Protein AF-A0A6A4BUF7-F1 (afdb_monomer_lite)

Radius of gyration: 25.03 Å; chains: 1; bounding box: 46×64×62 Å

pLDDT: mean 76.72, std 18.15, range [31.75, 95.38]

Secondary structure (DSSP, 8-state):
------HHHHHHHHHHHHHHHHH-GGG---HHHHHHHHHHH-TT-S-PPPHHHHHHHHHHHHHHHHHS----------------S--------PPPPPHHHHHHHHHHHHH-TT--HHHHHHHHHHH-GGGTTT--HHHHHHHHHHHHHHHHHHHHTS---------

Structure (mmCIF, N/CA/C/O backbone):
data_AF-A0A6A4BUF7-F1
#
_entry.id   AF-A0A6A4BUF7-F1
#
loop_
_atom_site.group_PDB
_atom_site.id
_atom_site.type_symbol
_atom_site.label_atom_id
_atom_site.label_alt_id
_atom_site.label_comp_id
_atom_site.label_asym_id
_atom_site.label_entity_id
_atom_site.label_seq_id
_atom_site.pdbx_PDB_ins_code
_atom_site.Cartn_x
_atom_site.Cartn_y
_atom_site.Cartn_z
_atom_site.occupancy
_atom_site.B_iso_or_equiv
_atom_site.auth_seq_id
_atom_site.auth_comp_id
_atom_site.auth_asym_id
_atom_site.auth_atom_id
_atom_site.pdbx_PDB_model_num
ATOM 1 N N . MET A 1 1 ? -18.518 -14.089 5.988 1.00 47.31 1 MET A N 1
ATOM 2 C CA . MET A 1 1 ? -19.356 -13.664 7.127 1.00 47.31 1 MET A CA 1
ATOM 3 C C . MET A 1 1 ? -19.198 -12.168 7.323 1.00 47.31 1 MET A C 1
ATOM 5 O O . MET A 1 1 ? -18.070 -11.713 7.461 1.00 47.31 1 MET A O 1
ATOM 9 N N . TYR A 1 2 ? -20.290 -11.405 7.276 1.00 53.50 2 TYR A N 1
ATOM 10 C CA . TYR A 1 2 ? -20.275 -9.966 7.546 1.00 53.50 2 TYR A CA 1
ATOM 11 C C . TYR A 1 2 ? -20.774 -9.748 8.975 1.00 53.50 2 TYR A C 1
ATOM 13 O O . TYR A 1 2 ? -21.975 -9.655 9.200 1.00 53.50 2 TYR A O 1
ATOM 21 N N . GLY A 1 3 ? -19.852 -9.744 9.939 1.00 60.88 3 GLY A N 1
ATOM 22 C CA . GLY A 1 3 ? -20.158 -9.293 11.295 1.00 60.88 3 GLY A CA 1
ATOM 23 C C . GLY A 1 3 ? -20.551 -7.813 11.302 1.00 60.88 3 GLY A C 1
ATOM 24 O O . GLY A 1 3 ? -20.221 -7.069 10.369 1.00 60.88 3 GLY A O 1
ATOM 25 N N . ALA A 1 4 ? -21.272 -7.397 12.343 1.00 67.31 4 ALA A N 1
ATOM 26 C CA . ALA A 1 4 ? -21.597 -5.994 12.567 1.00 67.31 4 ALA A CA 1
ATOM 27 C C . ALA A 1 4 ? -20.306 -5.162 12.591 1.00 67.31 4 ALA A C 1
ATOM 29 O O . ALA A 1 4 ? -19.359 -5.497 13.297 1.00 67.31 4 ALA A O 1
ATOM 30 N N . ARG A 1 5 ? -20.258 -4.102 11.775 1.00 80.81 5 ARG A N 1
ATOM 31 C CA . ARG A 1 5 ? -19.100 -3.206 11.699 1.00 80.81 5 ARG A CA 1
ATOM 32 C C . ARG A 1 5 ? -19.274 -2.063 12.677 1.00 80.81 5 ARG A C 1
ATOM 34 O O . ARG A 1 5 ? -20.064 -1.153 12.417 1.00 80.81 5 ARG A O 1
ATOM 41 N N . TYR A 1 6 ? -18.505 -2.082 13.753 1.00 86.38 6 TYR A N 1
ATOM 42 C CA . TYR A 1 6 ? -18.579 -1.050 14.786 1.00 86.38 6 TYR A CA 1
ATOM 43 C C . TYR A 1 6 ? -17.718 0.174 14.472 1.00 86.38 6 TYR A C 1
ATOM 45 O O . TYR A 1 6 ? -17.931 1.249 15.031 1.00 86.38 6 TYR A O 1
ATOM 53 N N . ILE A 1 7 ? -16.823 0.053 13.485 1.00 90.06 7 ILE A N 1
ATOM 54 C CA . ILE A 1 7 ? -15.888 1.111 13.090 1.00 90.06 7 ILE A CA 1
ATOM 55 C C . ILE A 1 7 ? -16.568 2.453 12.806 1.00 90.06 7 ILE A C 1
ATOM 57 O O . ILE A 1 7 ? -16.028 3.480 13.190 1.00 90.06 7 ILE A O 1
ATOM 61 N N . LYS A 1 8 ? -17.783 2.460 12.236 1.00 90.50 8 LYS A N 1
ATOM 62 C CA . LYS A 1 8 ? -18.510 3.686 11.858 1.00 90.50 8 LYS A CA 1
ATOM 63 C C . LYS A 1 8 ? -18.688 4.677 13.011 1.00 90.50 8 LYS A C 1
ATOM 65 O O . LYS A 1 8 ? -18.689 5.880 12.778 1.00 90.50 8 LYS A O 1
ATOM 70 N N . ARG A 1 9 ? -18.852 4.186 14.244 1.00 91.31 9 ARG A N 1
ATOM 71 C CA . ARG A 1 9 ? -19.017 5.035 15.437 1.00 91.31 9 ARG A CA 1
ATOM 72 C C . ARG A 1 9 ? -17.700 5.683 15.869 1.00 91.31 9 ARG A C 1
ATOM 74 O O . ARG A 1 9 ? -17.717 6.786 16.398 1.00 91.31 9 ARG A O 1
ATOM 81 N N . TYR A 1 10 ? -16.584 5.020 15.579 1.00 93.06 10 TYR A N 1
ATOM 82 C CA . TYR A 1 10 ? -15.236 5.395 16.005 1.00 93.06 10 TYR A CA 1
ATOM 83 C C . TYR A 1 10 ? -14.374 5.964 14.869 1.00 93.06 10 TYR A C 1
ATOM 85 O O . TYR A 1 10 ? -13.214 6.293 15.091 1.00 93.06 10 TYR A O 1
ATOM 93 N N . GLU A 1 11 ? -14.918 6.114 13.654 1.00 92.38 11 GLU A N 1
ATOM 94 C CA . GLU A 1 11 ? -14.187 6.639 12.490 1.00 92.38 11 GLU A CA 1
ATOM 95 C C . GLU A 1 11 ? -13.517 7.987 12.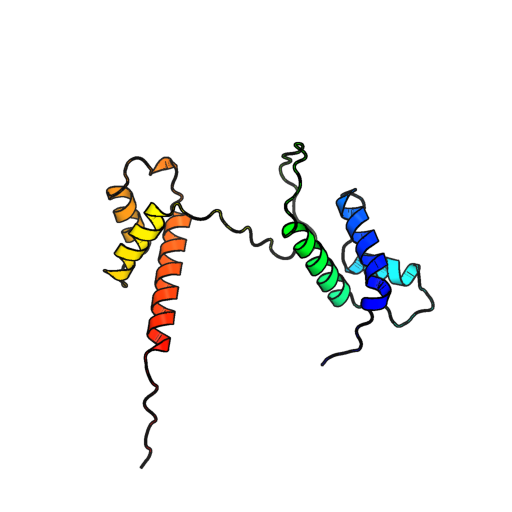792 1.00 92.38 11 GLU A C 1
ATOM 97 O O . GLU A 1 11 ? -12.382 8.213 12.376 1.00 92.38 11 GLU A O 1
ATOM 102 N N . LYS A 1 12 ? -14.193 8.860 13.551 1.00 93.88 12 LYS A N 1
ATOM 103 C CA . LYS A 1 12 ? -13.663 10.174 13.940 1.00 93.88 12 LYS A CA 1
ATOM 104 C C . LYS A 1 12 ? -12.470 10.055 14.891 1.00 93.88 12 LYS A C 1
ATOM 106 O O . LYS A 1 12 ? -11.417 10.605 14.594 1.00 93.88 12 LYS A O 1
ATOM 111 N N . GLU A 1 13 ? -12.603 9.281 15.966 1.00 94.31 13 GLU A N 1
ATOM 112 C CA . GLU A 1 13 ? -11.533 9.074 16.957 1.00 94.31 13 GLU A CA 1
ATOM 113 C C . GLU A 1 13 ? -10.306 8.392 16.329 1.00 94.31 13 GLU A C 1
ATOM 115 O O . GLU A 1 13 ? -9.164 8.795 16.552 1.00 94.31 13 GLU A O 1
ATOM 120 N N . VAL A 1 14 ? -10.527 7.391 15.468 1.00 94.19 14 VAL A N 1
ATOM 121 C CA . VAL A 1 14 ? -9.450 6.727 14.719 1.00 94.19 14 VAL A CA 1
ATOM 122 C C . VAL A 1 14 ? -8.763 7.703 13.762 1.00 94.19 14 VAL A C 1
ATOM 124 O O . VAL A 1 14 ? -7.535 7.677 13.641 1.00 94.19 14 VAL A O 1
ATOM 127 N N . ALA A 1 15 ? -9.520 8.577 13.095 1.00 93.88 15 ALA A N 1
ATOM 128 C CA . ALA A 1 15 ? -8.955 9.600 12.222 1.00 93.88 15 ALA A CA 1
ATOM 129 C C . ALA A 1 15 ? -8.129 10.637 12.995 1.00 93.88 15 ALA A C 1
ATOM 131 O O . ALA A 1 15 ? -7.055 11.008 12.525 1.00 93.88 15 ALA A O 1
ATOM 132 N N . GLU A 1 16 ? -8.577 11.059 14.178 1.00 95.38 16 GLU A N 1
ATOM 133 C CA . GLU A 1 16 ? -7.836 11.975 15.052 1.00 95.38 16 GLU A CA 1
ATOM 134 C C . GLU A 1 16 ? -6.520 11.361 15.527 1.00 95.38 16 GLU A C 1
ATOM 136 O O . GLU A 1 16 ? -5.462 11.952 15.320 1.00 95.38 16 GLU A O 1
ATOM 141 N N . MET A 1 17 ? -6.550 10.143 16.074 1.00 94.00 17 MET A N 1
ATOM 142 C CA . MET A 1 17 ? -5.335 9.428 16.487 1.00 94.00 17 MET A CA 1
ATOM 143 C C . MET A 1 17 ? -4.361 9.230 15.312 1.00 94.00 17 MET A C 1
ATOM 145 O O . MET A 1 17 ? -3.145 9.367 15.460 1.00 94.00 17 MET A O 1
ATOM 149 N N . PHE A 1 18 ? -4.883 8.939 14.116 1.00 93.69 18 PHE A N 1
ATOM 150 C CA . PHE A 1 18 ? -4.064 8.834 12.911 1.00 93.69 18 PHE A CA 1
ATOM 151 C C . PHE A 1 18 ? -3.435 10.180 12.525 1.00 93.69 18 PHE A C 1
ATOM 153 O O . PHE A 1 18 ? -2.248 10.230 12.200 1.00 93.69 18 PHE A O 1
ATOM 160 N N . GLN A 1 19 ? -4.207 11.266 12.569 1.00 92.69 19 GLN A N 1
ATOM 161 C CA . GLN A 1 19 ? -3.750 12.611 12.227 1.00 92.69 19 GLN A CA 1
ATOM 162 C C . GLN A 1 19 ? -2.697 13.125 13.220 1.00 92.69 19 GLN A C 1
ATOM 164 O O . GLN A 1 19 ? -1.674 13.658 12.795 1.00 92.69 19 GLN A O 1
ATOM 169 N N . GLN A 1 20 ? -2.863 12.855 14.516 1.00 92.69 20 GLN A N 1
ATOM 170 C CA . GLN A 1 20 ? -1.852 13.151 15.535 1.00 92.69 20 GLN A CA 1
ATOM 171 C C . GLN A 1 20 ? -0.519 12.452 15.241 1.00 92.69 20 GLN A C 1
ATOM 173 O O . GLN A 1 20 ? 0.539 13.063 15.368 1.00 92.69 20 GLN A O 1
ATOM 178 N N . GLY A 1 21 ? -0.561 11.192 14.793 1.00 91.19 21 GLY A N 1
ATOM 179 C CA . GLY A 1 21 ? 0.628 10.444 14.376 1.00 91.19 21 GLY A CA 1
ATOM 180 C C . GLY A 1 21 ? 1.261 10.928 13.066 1.00 91.19 21 GLY A C 1
ATOM 181 O O . GLY A 1 21 ? 2.428 10.648 12.791 1.00 91.19 21 GLY A O 1
ATOM 182 N N . VAL A 1 22 ? 0.488 11.626 12.232 1.00 88.06 22 VAL A N 1
ATOM 183 C CA . VAL A 1 22 ? 0.972 12.269 11.005 1.00 88.06 22 VAL A CA 1
ATOM 184 C C . VAL A 1 22 ? 1.677 13.584 11.319 1.00 88.06 22 VAL A C 1
ATOM 186 O O . VAL A 1 22 ? 2.691 13.877 10.691 1.00 88.06 22 VAL A O 1
ATOM 189 N N . GLU A 1 23 ? 1.130 14.370 12.244 1.00 90.00 23 GLU A N 1
ATOM 190 C CA . GLU A 1 23 ? 1.711 15.638 12.696 1.00 90.00 23 GLU A CA 1
ATOM 191 C C . GLU A 1 23 ? 2.955 15.400 13.553 1.00 90.00 23 GLU A C 1
ATOM 193 O O . GLU A 1 23 ? 3.970 16.061 13.363 1.00 90.00 23 GLU A O 1
ATOM 198 N N . ASN A 1 24 ? 2.901 14.400 14.437 1.00 91.00 24 ASN A N 1
ATOM 199 C CA . ASN A 1 24 ? 3.988 14.020 15.327 1.00 91.00 24 ASN A CA 1
ATOM 200 C C . ASN A 1 24 ? 4.290 12.527 15.198 1.00 91.00 24 ASN A C 1
ATOM 202 O O . ASN A 1 24 ? 3.540 11.676 15.680 1.00 91.00 24 ASN A O 1
ATOM 206 N N . SER A 1 25 ? 5.440 12.198 14.609 1.00 86.69 25 SER A N 1
ATOM 207 C CA . SER A 1 25 ? 5.871 10.807 14.420 1.00 86.69 25 SER A CA 1
ATOM 208 C C . SER A 1 25 ? 5.997 10.033 15.737 1.00 86.69 25 SER A C 1
ATOM 210 O O . SER A 1 25 ? 5.698 8.841 15.771 1.00 86.69 25 SER A O 1
ATOM 212 N N . SER A 1 26 ? 6.370 10.708 16.827 1.00 88.94 26 SER A N 1
ATOM 213 C CA . SER A 1 26 ? 6.481 10.133 18.174 1.00 88.94 26 SER A CA 1
ATOM 214 C C . SER A 1 26 ? 5.139 9.708 18.777 1.00 88.94 26 SER A C 1
ATOM 216 O O . SER A 1 26 ? 5.108 8.837 19.640 1.00 88.94 26 SER A O 1
ATOM 218 N N . ARG A 1 27 ? 4.024 10.289 18.316 1.00 87.56 27 ARG A N 1
ATOM 219 C CA . ARG A 1 27 ? 2.660 9.961 18.770 1.00 87.56 27 ARG A CA 1
ATOM 220 C C . ARG A 1 27 ? 1.938 9.001 17.831 1.00 87.56 27 ARG A C 1
ATOM 222 O O . ARG A 1 27 ? 0.734 8.792 17.949 1.00 87.56 27 ARG A O 1
ATOM 229 N N . LYS A 1 28 ? 2.649 8.425 16.864 1.00 91.44 28 LYS A N 1
ATOM 230 C CA . LYS A 1 28 ? 2.059 7.505 15.899 1.00 91.44 28 LYS A CA 1
ATOM 231 C C . LYS A 1 28 ? 1.679 6.191 16.576 1.00 91.44 28 LYS A C 1
ATOM 233 O O . LYS A 1 28 ? 2.540 5.419 16.986 1.00 91.44 28 LYS A O 1
ATOM 238 N N . LEU A 1 29 ? 0.381 5.911 16.616 1.00 91.25 29 LEU A N 1
ATOM 239 C CA . LEU A 1 29 ? -0.152 4.668 17.158 1.00 91.25 29 LEU A CA 1
ATOM 240 C C . LEU A 1 29 ? -0.374 3.630 16.054 1.00 91.25 29 LEU A C 1
ATOM 242 O O . LEU A 1 29 ? -0.832 3.938 14.951 1.00 91.25 29 LEU A O 1
ATOM 246 N N . GLY A 1 30 ? -0.033 2.380 16.361 1.00 92.62 30 GLY A N 1
ATOM 247 C CA . GLY A 1 30 ? -0.415 1.231 15.545 1.00 92.62 30 GLY A CA 1
ATOM 248 C C . GLY A 1 30 ? -1.881 0.839 15.776 1.00 92.62 30 GLY A C 1
ATOM 249 O O . GLY A 1 30 ? -2.441 1.193 16.813 1.00 92.62 30 GLY A O 1
ATOM 250 N N . PRO A 1 31 ? -2.496 0.056 14.869 1.00 93.69 31 PRO A N 1
ATOM 251 C CA . PRO A 1 31 ? -3.894 -0.362 14.995 1.00 93.69 31 PRO A CA 1
ATOM 252 C C . PRO A 1 31 ? -4.225 -1.004 16.349 1.00 93.69 31 PRO A C 1
ATOM 254 O O . PRO A 1 31 ? -5.219 -0.632 16.957 1.00 93.69 31 PRO A O 1
ATOM 257 N N . ALA A 1 32 ? -3.368 -1.899 16.856 1.00 93.75 32 ALA A N 1
ATOM 258 C CA . ALA A 1 32 ? -3.569 -2.557 18.150 1.00 93.75 32 ALA A CA 1
ATOM 259 C C . ALA A 1 32 ? -3.580 -1.555 19.319 1.00 93.75 32 ALA A C 1
ATOM 261 O O . ALA A 1 32 ? -4.491 -1.566 20.140 1.00 93.75 32 ALA A O 1
ATOM 262 N N . ARG A 1 33 ? -2.630 -0.611 19.334 1.00 95.12 33 ARG A N 1
ATOM 263 C CA . ARG A 1 33 ? -2.580 0.456 20.346 1.00 95.12 33 ARG A CA 1
ATOM 264 C C . ARG A 1 33 ? -3.782 1.393 20.261 1.00 95.12 33 ARG A C 1
ATOM 266 O O . ARG A 1 33 ? -4.270 1.850 21.283 1.00 95.12 33 ARG A O 1
ATOM 273 N N . MET A 1 34 ? -4.289 1.660 19.059 1.00 94.75 34 MET A N 1
ATOM 274 C CA . MET A 1 34 ? -5.512 2.449 18.893 1.00 94.75 34 MET A CA 1
ATOM 275 C C . MET A 1 34 ? -6.732 1.719 19.467 1.00 94.75 34 MET A C 1
ATOM 277 O O . MET A 1 34 ? -7.570 2.374 20.074 1.00 94.75 34 MET A O 1
ATOM 281 N N . VAL A 1 35 ? -6.821 0.385 19.350 1.00 94.31 35 VAL A N 1
ATOM 282 C CA . VAL A 1 35 ? -7.870 -0.396 20.038 1.00 94.31 35 VAL A CA 1
ATOM 283 C C . VAL A 1 35 ? -7.757 -0.228 21.553 1.00 94.31 35 VAL A C 1
ATOM 285 O O . VAL A 1 35 ? -8.760 0.042 22.202 1.00 94.31 35 VAL A O 1
ATOM 288 N N . GLU A 1 36 ? -6.553 -0.346 22.120 1.00 94.81 36 GLU A N 1
ATOM 289 C CA . GLU A 1 36 ? -6.336 -0.173 23.566 1.00 94.81 36 GLU A CA 1
ATOM 290 C C . GLU A 1 36 ? -6.809 1.202 24.053 1.00 94.81 36 GLU A C 1
ATOM 292 O O . GLU A 1 36 ? -7.514 1.286 25.056 1.00 94.81 36 GLU A O 1
ATOM 297 N N . VAL A 1 37 ? -6.489 2.269 23.314 1.00 94.56 37 VAL A N 1
ATOM 298 C CA . VAL A 1 37 ? -6.961 3.627 23.625 1.00 94.56 37 VAL A CA 1
ATOM 299 C C . VAL A 1 37 ? -8.488 3.713 23.554 1.00 94.56 37 VAL A C 1
ATOM 301 O O . VAL A 1 37 ? -9.107 4.310 24.431 1.00 94.56 37 VAL A O 1
ATOM 304 N N . LEU A 1 38 ? -9.125 3.076 22.564 1.00 94.25 38 LEU A N 1
ATOM 305 C CA . LEU A 1 38 ? -10.590 3.026 22.486 1.00 94.25 38 LEU A CA 1
ATOM 306 C C . LEU A 1 38 ? -11.212 2.267 23.669 1.00 94.25 38 LEU A C 1
ATOM 308 O O . LEU A 1 38 ? -12.244 2.697 24.178 1.00 94.25 38 LEU A O 1
ATOM 312 N N . ILE A 1 39 ? -10.585 1.183 24.135 1.00 93.69 39 ILE A N 1
ATOM 313 C CA . ILE A 1 39 ? -11.024 0.442 25.330 1.00 93.69 39 ILE A CA 1
ATOM 314 C C . ILE A 1 39 ? -10.899 1.316 26.581 1.00 93.69 39 ILE A C 1
ATOM 316 O O . ILE A 1 39 ? -11.824 1.366 27.389 1.00 93.69 39 ILE A O 1
ATOM 320 N N . GLN A 1 40 ? -9.784 2.031 26.728 1.00 94.06 40 GLN A N 1
ATOM 321 C CA . GLN A 1 40 ? -9.550 2.925 27.865 1.00 94.06 40 GLN A CA 1
ATOM 322 C C . GLN A 1 40 ? -10.537 4.096 27.894 1.00 94.06 40 GLN A C 1
ATOM 324 O O . GLN A 1 40 ? -11.045 4.442 28.958 1.00 94.06 40 GLN A O 1
ATOM 329 N N . ASN A 1 41 ? -10.844 4.676 26.732 1.00 93.50 41 ASN A N 1
ATOM 330 C CA . ASN A 1 41 ? -11.763 5.808 26.619 1.00 93.50 41 ASN A CA 1
ATOM 331 C C . ASN A 1 41 ? -13.237 5.396 26.750 1.00 93.50 41 ASN A C 1
ATOM 333 O O . ASN A 1 41 ? -14.068 6.209 27.152 1.00 93.50 41 ASN A O 1
ATOM 337 N N . HIS A 1 42 ? -13.578 4.146 26.419 1.00 92.19 42 HIS A N 1
ATOM 338 C CA . HIS A 1 42 ? -14.954 3.641 26.443 1.00 92.19 42 HIS A CA 1
ATOM 339 C C . HIS A 1 42 ? -15.070 2.321 27.229 1.00 92.19 42 HIS A C 1
ATOM 341 O O . HIS A 1 42 ? -15.475 1.306 26.660 1.00 92.19 42 HIS A O 1
ATOM 347 N N . PRO A 1 43 ? -14.794 2.310 28.548 1.00 89.31 43 PRO A N 1
ATOM 348 C CA . PRO A 1 43 ? -14.691 1.075 29.336 1.00 89.31 43 PRO A CA 1
ATOM 349 C C . PRO A 1 43 ? -16.011 0.299 29.469 1.00 89.31 43 PRO A C 1
ATOM 351 O O . PRO A 1 43 ? -16.005 -0.890 29.765 1.00 89.31 43 PRO A O 1
ATOM 354 N N . GLN A 1 44 ? -17.152 0.959 29.254 1.00 89.88 44 GLN A N 1
ATOM 355 C CA . GLN A 1 44 ? -18.486 0.354 29.356 1.00 89.88 44 GLN A CA 1
ATOM 356 C C . GLN A 1 44 ? -19.045 -0.120 28.006 1.00 89.88 44 GLN A C 1
ATOM 358 O O . GLN A 1 44 ? -20.171 -0.613 27.941 1.00 89.88 44 GLN A O 1
ATOM 363 N N . LYS A 1 45 ? -18.296 0.057 26.912 1.00 88.00 45 LYS A N 1
ATOM 364 C CA . LYS A 1 45 ? -18.743 -0.307 25.567 1.00 88.00 45 LYS A CA 1
ATOM 365 C C . LYS A 1 45 ? -18.101 -1.613 25.127 1.00 88.00 45 LYS A C 1
ATOM 367 O O . LYS A 1 45 ? -16.885 -1.753 25.1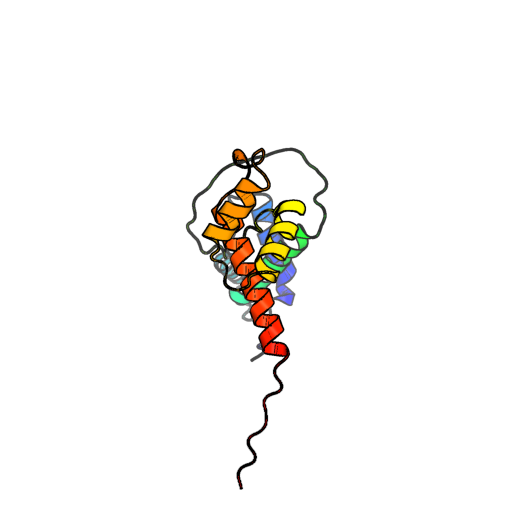20 1.00 88.00 45 LYS A O 1
ATOM 372 N N . TYR A 1 46 ? -18.942 -2.552 24.708 1.00 84.56 46 TYR A N 1
ATOM 373 C CA . TYR A 1 46 ? -18.514 -3.838 24.150 1.00 84.56 46 TYR A CA 1
ATOM 374 C C . TYR A 1 46 ? -18.445 -3.817 22.617 1.00 84.56 46 TYR A C 1
ATOM 376 O O . TYR A 1 46 ? -17.910 -4.736 22.004 1.00 84.56 46 TYR A O 1
ATOM 384 N N . ASP A 1 47 ? -18.968 -2.766 21.985 1.00 89.62 47 ASP A N 1
ATOM 385 C CA . ASP A 1 47 ? -18.996 -2.566 20.539 1.00 89.62 47 ASP A CA 1
ATOM 386 C C . ASP A 1 47 ? -17.727 -1.872 20.020 1.00 89.62 47 ASP A C 1
ATOM 388 O O . ASP A 1 47 ? -17.791 -0.955 19.208 1.00 89.62 47 ASP A O 1
ATOM 392 N N . ILE A 1 48 ? -16.554 -2.301 20.486 1.00 90.62 48 ILE A N 1
ATOM 393 C CA . ILE A 1 48 ? -15.270 -1.722 20.072 1.00 90.62 48 ILE A CA 1
ATOM 394 C C . ILE A 1 48 ? -14.817 -2.379 18.758 1.00 90.62 48 ILE A C 1
ATOM 396 O O . ILE A 1 48 ? -14.901 -3.604 18.621 1.00 90.62 48 ILE A O 1
ATOM 400 N N . PRO A 1 49 ? -14.344 -1.602 17.763 1.00 92.44 49 PRO A N 1
ATOM 401 C CA . PRO A 1 49 ? -13.870 -2.163 16.508 1.00 92.44 49 PRO A CA 1
ATOM 402 C C . PRO A 1 49 ? -12.649 -3.057 16.722 1.00 92.44 49 PRO A C 1
ATOM 404 O O . PRO A 1 49 ? -11.758 -2.770 17.520 1.00 92.44 49 PRO A O 1
ATOM 407 N N . SER A 1 50 ? -12.581 -4.123 15.934 1.00 91.62 50 SER A N 1
ATOM 408 C CA . SER A 1 50 ? -11.419 -5.006 15.908 1.00 91.62 50 SER A CA 1
ATOM 409 C C . SER A 1 50 ? -10.191 -4.308 15.315 1.00 91.62 50 SER A C 1
ATOM 411 O O . SER A 1 50 ? -10.299 -3.389 14.495 1.00 91.62 50 SER A O 1
ATOM 413 N N . GLU A 1 51 ? -8.997 -4.810 15.642 1.00 92.56 51 GLU A N 1
ATOM 414 C CA . GLU A 1 51 ? -7.736 -4.309 15.074 1.00 92.56 51 GLU A CA 1
ATOM 415 C C . GLU A 1 51 ? -7.770 -4.277 13.534 1.00 92.56 51 GLU A C 1
ATOM 417 O O . GLU A 1 51 ? -7.296 -3.332 12.899 1.00 92.56 51 GLU A O 1
ATOM 422 N N . ASN A 1 52 ? -8.376 -5.295 12.918 1.00 92.12 52 ASN A N 1
ATOM 423 C CA . ASN A 1 52 ? -8.491 -5.404 11.466 1.00 92.12 52 ASN A CA 1
ATOM 424 C C . ASN A 1 52 ? -9.369 -4.303 10.860 1.00 92.12 52 ASN A C 1
ATOM 426 O O . ASN A 1 52 ? -9.054 -3.793 9.782 1.00 92.12 52 ASN A O 1
ATOM 430 N N . GLU A 1 53 ? -10.447 -3.915 11.541 1.00 91.50 53 GLU A N 1
ATOM 431 C CA . GLU A 1 53 ? -11.305 -2.813 11.102 1.00 91.50 53 GLU A CA 1
ATOM 432 C C . GLU A 1 53 ? -10.580 -1.472 11.203 1.00 91.50 53 GLU A C 1
ATOM 434 O O . GLU A 1 53 ? -10.598 -0.698 10.244 1.00 91.50 53 GLU A O 1
ATOM 439 N N . ILE A 1 54 ? -9.860 -1.237 12.303 1.00 93.19 54 ILE A N 1
ATOM 440 C CA . ILE A 1 54 ? -9.025 -0.040 12.466 1.00 93.19 54 ILE A CA 1
ATOM 441 C C . ILE A 1 54 ? -7.940 0.012 11.383 1.00 93.19 54 ILE A C 1
ATOM 443 O O . ILE A 1 54 ? -7.753 1.036 10.725 1.00 93.19 54 ILE A O 1
ATOM 447 N N . ARG A 1 55 ? -7.256 -1.107 11.117 1.00 93.12 55 ARG A N 1
ATOM 448 C CA . ARG A 1 55 ? -6.242 -1.214 10.056 1.00 93.12 55 ARG A CA 1
ATOM 449 C C . ARG A 1 55 ? -6.818 -0.894 8.673 1.00 93.12 55 ARG A C 1
ATOM 451 O O . ARG A 1 55 ? -6.161 -0.218 7.869 1.00 93.12 55 ARG A O 1
ATOM 458 N N . ALA A 1 56 ? -8.022 -1.382 8.376 1.00 91.19 56 ALA A N 1
ATOM 459 C CA . ALA A 1 56 ? -8.712 -1.093 7.124 1.00 91.19 56 ALA A CA 1
ATOM 460 C C . ALA A 1 56 ? -9.053 0.402 7.002 1.00 91.19 56 ALA A C 1
ATOM 462 O O . ALA A 1 56 ? -8.826 0.991 5.940 1.00 91.19 56 ALA A O 1
ATOM 463 N N . GLU A 1 57 ? -9.509 1.030 8.088 1.00 92.88 57 GLU A N 1
ATOM 464 C CA . GLU A 1 57 ? -9.854 2.453 8.105 1.00 92.88 57 GLU A CA 1
ATOM 465 C C . GLU A 1 57 ? -8.613 3.348 7.961 1.00 92.88 57 GLU A C 1
ATOM 467 O O . GLU A 1 57 ? -8.580 4.231 7.104 1.00 92.88 57 GLU A O 1
ATOM 472 N N . ILE A 1 58 ? -7.519 3.043 8.664 1.00 92.31 58 ILE A N 1
ATOM 473 C CA . ILE A 1 58 ? -6.224 3.725 8.478 1.00 92.31 58 ILE A CA 1
ATOM 474 C C . ILE A 1 58 ? -5.744 3.599 7.030 1.00 92.31 58 ILE A C 1
ATOM 476 O O . ILE A 1 58 ? -5.282 4.567 6.426 1.00 92.31 58 ILE A O 1
ATOM 480 N N . SER A 1 59 ? -5.876 2.412 6.432 1.00 91.50 59 SER A N 1
ATOM 481 C CA . SER A 1 59 ? -5.496 2.192 5.033 1.00 91.50 59 SER A CA 1
ATOM 482 C C . SER A 1 59 ? -6.322 3.056 4.074 1.00 91.50 59 SER A C 1
ATOM 484 O O . SER A 1 59 ? -5.795 3.544 3.070 1.00 91.50 59 SER A O 1
ATOM 486 N N . LYS A 1 60 ? -7.608 3.269 4.371 1.00 90.62 60 LYS A N 1
ATOM 487 C CA . LYS A 1 60 ? -8.505 4.160 3.622 1.00 90.62 60 LYS A CA 1
ATOM 488 C C . LYS A 1 60 ? -8.093 5.629 3.788 1.00 90.62 60 LYS A C 1
ATOM 490 O O . LYS A 1 60 ? -7.958 6.315 2.771 1.00 90.62 60 LYS A O 1
ATOM 495 N N . LEU A 1 61 ? -7.787 6.076 5.007 1.00 89.31 61 LEU A N 1
ATOM 496 C CA . LEU A 1 61 ? -7.287 7.429 5.300 1.00 89.31 61 LEU A CA 1
ATOM 497 C C . LEU A 1 61 ? -5.931 7.713 4.630 1.00 89.31 61 LEU A C 1
ATOM 499 O O . LEU A 1 61 ? -5.735 8.743 3.986 1.00 89.31 61 LEU A O 1
ATOM 503 N N . ALA A 1 62 ? -4.994 6.767 4.678 1.00 87.94 62 ALA A N 1
ATOM 504 C CA . ALA A 1 62 ? -3.701 6.907 4.014 1.00 87.94 62 ALA A CA 1
ATOM 505 C C . ALA A 1 62 ? -3.839 6.992 2.480 1.00 87.94 62 ALA A C 1
ATOM 507 O O . ALA A 1 62 ? -3.106 7.734 1.820 1.00 87.94 62 ALA A O 1
ATOM 508 N N . ARG A 1 63 ? -4.791 6.252 1.890 1.00 85.75 63 ARG A N 1
ATOM 509 C CA . ARG A 1 63 ? -5.089 6.313 0.448 1.00 85.75 63 ARG A CA 1
ATOM 510 C C . ARG A 1 63 ? -5.749 7.630 0.046 1.00 85.75 63 ARG A C 1
ATOM 512 O O . ARG A 1 63 ? -5.427 8.132 -1.030 1.00 85.75 63 ARG A O 1
ATOM 519 N N . SER A 1 64 ? -6.652 8.178 0.862 1.00 81.75 64 SER A N 1
ATOM 520 C CA . SER A 1 64 ? -7.331 9.442 0.550 1.00 81.75 64 SER A CA 1
ATOM 521 C C . SER A 1 64 ? -6.343 10.613 0.505 1.00 81.75 64 SER A C 1
ATOM 523 O O . SER A 1 64 ? -6.402 11.411 -0.429 1.00 81.75 64 SER A O 1
ATOM 525 N N . ARG A 1 65 ? -5.352 10.648 1.410 1.00 78.44 65 ARG A N 1
ATOM 526 C CA . ARG A 1 65 ? -4.282 11.665 1.393 1.00 78.44 65 ARG A CA 1
ATOM 527 C C . ARG A 1 65 ? -3.433 11.631 0.124 1.00 78.44 65 ARG A C 1
ATOM 529 O O . ARG A 1 65 ? -3.063 12.680 -0.377 1.00 78.44 65 ARG A O 1
ATOM 536 N N . ARG A 1 66 ? -3.153 10.448 -0.433 1.00 73.06 66 ARG A N 1
ATOM 537 C CA . ARG A 1 66 ? -2.350 10.312 -1.667 1.00 73.06 66 ARG A CA 1
ATOM 538 C C . ARG A 1 66 ? -3.071 10.780 -2.932 1.00 73.06 66 ARG A C 1
ATOM 540 O O . ARG A 1 66 ? -2.413 11.027 -3.934 1.00 73.06 66 ARG A O 1
ATOM 547 N N . LYS A 1 67 ? -4.407 10.820 -2.917 1.00 69.69 67 LYS A N 1
ATOM 548 C CA . LYS A 1 67 ? -5.217 11.242 -4.070 1.00 69.69 67 LYS A CA 1
ATOM 549 C C . LYS A 1 67 ? -5.423 12.753 -4.133 1.00 69.69 67 LYS A C 1
ATOM 551 O O . LYS A 1 67 ? -5.760 13.251 -5.200 1.00 69.69 67 LYS A O 1
ATOM 556 N N . ARG A 1 68 ? -5.243 13.468 -3.020 1.00 59.22 68 ARG A N 1
ATOM 557 C CA . ARG A 1 68 ? -5.240 14.930 -3.035 1.00 59.22 68 ARG A CA 1
ATOM 558 C C . ARG A 1 68 ? -3.866 15.387 -3.533 1.00 59.22 68 ARG A C 1
ATOM 560 O O . ARG A 1 68 ? -2.872 14.944 -2.954 1.00 59.22 68 ARG A O 1
ATOM 567 N N . PRO A 1 69 ? -3.776 16.199 -4.603 1.00 49.62 69 PRO A N 1
ATOM 568 C CA . PRO A 1 69 ? -2.519 16.843 -4.945 1.00 49.62 69 PRO A CA 1
ATOM 569 C C . PRO A 1 69 ? -2.085 17.642 -3.719 1.00 49.62 69 PRO A C 1
ATOM 571 O O . PRO A 1 69 ? -2.841 18.442 -3.172 1.00 49.62 69 PRO A O 1
ATOM 574 N N . ARG A 1 70 ? -0.909 17.293 -3.206 1.00 51.38 70 ARG A N 1
ATOM 575 C CA . ARG A 1 70 ? -0.297 17.951 -2.062 1.00 51.38 70 ARG A CA 1
ATOM 576 C C . ARG A 1 70 ? 0.063 19.348 -2.558 1.00 51.38 70 ARG A C 1
ATOM 578 O O . ARG A 1 70 ? 0.961 19.458 -3.389 1.00 51.38 70 ARG A O 1
ATOM 585 N N . GLU A 1 71 ? -0.672 20.370 -2.128 1.00 44.81 71 GLU A N 1
ATOM 586 C CA . GLU A 1 71 ? -0.195 21.735 -2.316 1.00 44.81 71 GLU A CA 1
ATOM 587 C C . GLU A 1 71 ? 1.178 21.845 -1.656 1.00 44.81 71 GLU A C 1
ATOM 589 O O . GLU A 1 71 ? 1.442 21.271 -0.594 1.00 44.81 71 GLU A O 1
ATOM 594 N N . VAL A 1 72 ? 2.084 22.435 -2.418 1.00 48.28 72 VAL A N 1
ATOM 595 C CA . VAL A 1 72 ? 3.523 22.370 -2.236 1.00 48.28 72 VAL A CA 1
ATOM 596 C C . VAL A 1 72 ? 3.885 23.153 -0.979 1.00 48.28 72 VAL A C 1
ATOM 598 O O . VAL A 1 72 ? 3.719 24.364 -0.934 1.00 48.28 72 VAL A O 1
ATOM 601 N N . SER A 1 73 ? 4.413 22.471 0.032 1.00 40.44 73 SER A N 1
ATOM 602 C CA . SER A 1 73 ? 5.325 23.098 0.981 1.00 40.44 73 SER A CA 1
ATOM 603 C C . SER A 1 73 ? 6.659 22.370 0.902 1.00 40.44 73 SER A C 1
ATOM 605 O O . SER A 1 73 ? 6.804 21.195 1.251 1.00 40.44 73 SER A O 1
ATOM 607 N N . GLU A 1 74 ? 7.617 23.080 0.317 1.00 45.09 74 GLU A N 1
ATOM 608 C CA . GLU A 1 74 ? 9.027 22.742 0.270 1.00 45.09 74 GLU A CA 1
ATOM 609 C C . GLU A 1 74 ? 9.585 22.716 1.693 1.00 45.09 74 GLU A C 1
ATOM 611 O O . GLU A 1 74 ? 9.917 23.747 2.261 1.00 45.09 74 GLU A O 1
ATOM 616 N N . ALA A 1 75 ? 9.673 21.533 2.288 1.00 46.62 75 ALA A N 1
ATOM 617 C CA . ALA A 1 75 ? 10.733 21.200 3.227 1.00 46.62 75 ALA A CA 1
ATOM 618 C C . ALA A 1 75 ? 10.695 19.704 3.532 1.00 46.62 75 ALA A C 1
ATOM 620 O O . ALA A 1 75 ? 9.650 19.128 3.834 1.00 46.62 75 ALA A O 1
ATOM 621 N N . SER A 1 76 ? 11.891 1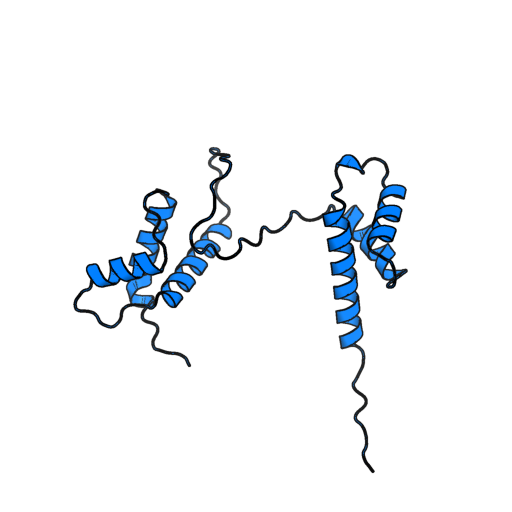9.124 3.556 1.00 37.78 76 SER A N 1
ATOM 622 C CA . SER A 1 76 ? 12.220 17.842 4.175 1.00 37.78 76 SER A CA 1
ATOM 623 C C . SER A 1 76 ? 12.222 16.620 3.248 1.00 37.78 76 SER A C 1
ATOM 625 O O . SER A 1 76 ? 11.393 15.710 3.307 1.00 37.78 76 SER A O 1
ATOM 627 N N . SER A 1 77 ? 13.273 16.581 2.425 1.00 48.72 77 SER A N 1
ATOM 628 C CA . SER A 1 77 ? 14.087 15.375 2.264 1.00 48.72 77 SER A CA 1
ATOM 629 C C . SER A 1 77 ? 14.578 14.910 3.638 1.00 48.72 77 SER A C 1
ATOM 631 O O . SER A 1 77 ? 15.452 15.559 4.202 1.00 48.72 77 SER A O 1
ATOM 633 N N . ILE A 1 78 ? 14.078 13.784 4.156 1.00 40.41 78 ILE A N 1
ATOM 634 C CA . ILE A 1 78 ? 14.792 13.014 5.183 1.00 40.41 78 ILE A CA 1
ATOM 635 C C . ILE A 1 78 ? 14.810 11.534 4.799 1.00 40.41 78 ILE A C 1
ATOM 637 O O . ILE A 1 78 ? 13.795 10.884 4.549 1.00 40.41 78 ILE A O 1
ATOM 641 N N . VAL A 1 79 ? 16.050 11.074 4.728 1.00 40.47 79 VAL A N 1
ATOM 642 C CA . VAL A 1 79 ? 16.580 9.722 4.637 1.00 40.47 79 VAL A CA 1
ATOM 643 C C . VAL A 1 79 ? 16.151 8.877 5.843 1.00 40.47 79 VAL A C 1
ATOM 645 O O . VAL A 1 79 ? 16.190 9.366 6.960 1.00 40.47 79 VAL A O 1
ATOM 648 N N . GLY A 1 80 ? 15.834 7.600 5.595 1.00 42.50 80 GLY A N 1
ATOM 649 C CA . GLY A 1 80 ? 16.174 6.447 6.449 1.00 42.50 80 GLY A CA 1
ATOM 650 C C . GLY A 1 80 ? 15.612 6.354 7.877 1.00 42.50 80 GLY A C 1
ATOM 651 O O . GLY A 1 80 ? 15.878 7.181 8.736 1.00 42.50 80 GLY A O 1
ATOM 652 N N . GLY A 1 81 ? 14.948 5.236 8.176 1.00 31.75 81 GLY A N 1
ATOM 653 C CA . GLY A 1 81 ? 14.677 4.809 9.549 1.00 31.75 81 GLY A CA 1
ATOM 654 C C . GLY A 1 81 ? 14.120 3.390 9.575 1.00 31.75 81 GLY A C 1
ATOM 655 O O . GLY A 1 81 ? 13.068 3.142 8.994 1.00 31.75 81 GLY A O 1
ATOM 656 N N . ASN A 1 82 ? 14.882 2.487 10.187 1.00 40.53 82 ASN A N 1
ATOM 657 C CA . ASN A 1 82 ? 14.739 1.036 10.165 1.00 40.53 82 ASN A CA 1
ATOM 658 C C . ASN A 1 82 ? 13.407 0.501 10.700 1.00 40.53 82 ASN A C 1
ATOM 660 O O . ASN A 1 82 ? 12.722 1.102 11.524 1.00 40.53 82 ASN A O 1
ATOM 664 N N . GLU A 1 83 ? 13.089 -0.676 10.179 1.00 41.69 83 GLU A N 1
ATOM 665 C CA . GLU A 1 83 ? 11.867 -1.433 10.365 1.00 41.69 83 GLU A CA 1
ATOM 666 C C . GLU A 1 83 ? 11.960 -2.295 11.628 1.00 41.69 83 GLU A C 1
ATOM 668 O O . GLU A 1 83 ? 12.728 -3.244 11.653 1.00 41.69 83 GLU A O 1
ATOM 673 N N . GLU A 1 84 ? 11.119 -2.031 12.624 1.00 44.88 84 GLU A N 1
ATOM 674 C CA . GLU A 1 84 ? 10.514 -3.084 13.443 1.00 44.88 84 GLU A CA 1
ATOM 675 C C . GLU A 1 84 ? 9.075 -2.665 13.761 1.00 44.88 84 GLU A C 1
ATOM 677 O O . GLU A 1 84 ? 8.825 -1.627 14.370 1.00 44.88 84 GLU A O 1
ATOM 682 N N . GLY A 1 85 ? 8.105 -3.445 13.272 1.00 38.56 85 GLY A N 1
ATOM 683 C CA . GLY A 1 85 ? 6.684 -3.243 13.571 1.00 38.56 85 GLY A CA 1
ATOM 684 C C . GLY A 1 85 ? 5.767 -3.152 12.351 1.00 38.56 85 GLY A C 1
ATOM 685 O O . GLY A 1 85 ? 5.210 -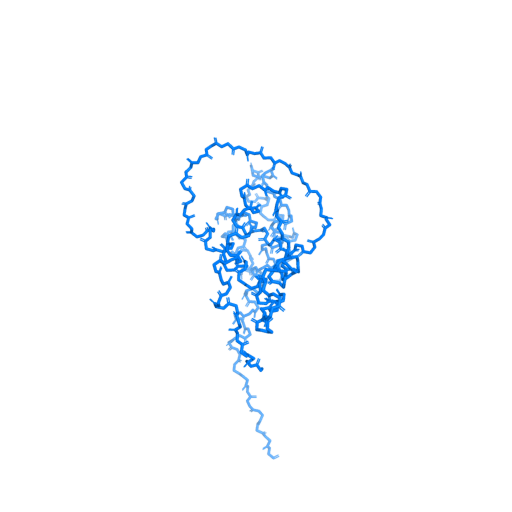2.099 12.052 1.00 38.56 85 GLY A O 1
ATOM 686 N N . GLY A 1 86 ? 5.556 -4.282 11.668 1.00 39.66 86 GLY A N 1
ATOM 687 C CA . GLY A 1 86 ? 4.287 -4.583 10.984 1.00 39.66 86 GLY A CA 1
ATOM 688 C C . GLY A 1 86 ? 3.830 -3.637 9.865 1.00 39.66 86 GLY A C 1
ATOM 689 O O . GLY A 1 86 ? 2.626 -3.537 9.607 1.00 39.66 86 GLY A O 1
ATOM 690 N N . GLY A 1 87 ? 4.755 -2.954 9.188 1.00 35.31 87 GLY A N 1
ATOM 691 C CA . GLY A 1 87 ? 4.461 -2.184 7.985 1.00 35.31 87 GLY A CA 1
ATOM 692 C C . GLY A 1 87 ? 4.044 -3.109 6.843 1.00 35.31 87 GLY A C 1
ATOM 693 O O . GLY A 1 87 ? 4.845 -3.891 6.342 1.00 35.31 87 GLY A O 1
ATOM 694 N N . LEU A 1 88 ? 2.783 -3.022 6.408 1.00 48.94 88 LEU A N 1
ATOM 695 C CA . LEU A 1 88 ? 2.362 -3.595 5.126 1.00 48.94 88 LEU A CA 1
ATOM 696 C C . LEU A 1 88 ? 3.350 -3.153 4.033 1.00 48.94 88 LEU A C 1
ATOM 698 O O . LEU A 1 88 ? 3.716 -1.973 4.025 1.00 48.94 88 LEU A O 1
ATOM 702 N N . PRO A 1 89 ? 3.747 -4.044 3.101 1.00 37.97 89 PRO A N 1
ATOM 703 C CA . PRO A 1 89 ? 4.779 -3.739 2.126 1.00 37.97 89 PRO A CA 1
ATOM 704 C C . PRO A 1 89 ? 4.362 -2.498 1.350 1.00 37.97 89 PRO A C 1
ATOM 706 O O . PRO A 1 89 ? 3.368 -2.492 0.612 1.00 37.97 89 PRO A O 1
ATOM 709 N N . VAL A 1 90 ? 5.116 -1.416 1.536 1.00 47.56 90 VAL A N 1
ATOM 710 C CA . VAL A 1 90 ? 5.035 -0.255 0.666 1.00 47.56 90 VAL A CA 1
ATOM 711 C C . VAL A 1 90 ? 5.501 -0.763 -0.687 1.00 47.56 90 VAL A C 1
ATOM 713 O O . VAL A 1 90 ? 6.694 -0.846 -0.953 1.00 47.56 90 VAL A O 1
ATOM 716 N N . ILE A 1 91 ? 4.553 -1.155 -1.541 1.00 50.38 91 ILE A N 1
ATOM 717 C CA . ILE A 1 91 ? 4.819 -1.415 -2.952 1.00 50.38 91 ILE A CA 1
ATOM 718 C C . ILE A 1 91 ? 5.236 -0.063 -3.524 1.00 50.38 91 ILE A C 1
ATOM 720 O O . ILE A 1 91 ? 4.403 0.725 -3.982 1.00 50.38 91 ILE A O 1
ATOM 724 N N . GLN A 1 92 ? 6.526 0.247 -3.411 1.00 54.09 92 GLN A N 1
ATOM 725 C CA . GLN A 1 92 ? 7.133 1.393 -4.048 1.00 54.09 92 GLN A CA 1
ATOM 726 C C . GLN A 1 92 ? 6.870 1.202 -5.535 1.00 54.09 92 GLN A C 1
ATOM 728 O O . GLN A 1 92 ? 7.402 0.291 -6.176 1.00 54.09 92 GLN A O 1
ATOM 733 N N . ARG A 1 93 ? 5.953 2.008 -6.077 1.00 56.62 93 ARG A N 1
ATOM 734 C CA . ARG A 1 93 ? 5.677 2.020 -7.508 1.00 56.62 93 ARG A CA 1
ATOM 735 C C . ARG A 1 93 ? 6.966 2.465 -8.179 1.00 56.62 93 ARG A C 1
ATOM 737 O O . ARG A 1 93 ? 7.297 3.646 -8.159 1.00 56.62 93 ARG A O 1
ATOM 744 N N . ARG A 1 94 ? 7.723 1.498 -8.701 1.00 62.12 94 ARG A N 1
ATOM 745 C CA . ARG A 1 94 ? 8.974 1.762 -9.411 1.00 62.12 94 ARG A CA 1
ATOM 746 C C . ARG A 1 94 ? 8.688 2.786 -10.503 1.00 62.12 94 ARG A C 1
ATOM 748 O O . ARG A 1 94 ? 7.707 2.635 -11.234 1.00 62.12 94 ARG A O 1
ATOM 755 N N . LYS A 1 95 ? 9.528 3.824 -10.593 1.00 63.91 95 LYS A N 1
ATOM 756 C CA . LYS A 1 95 ? 9.401 4.858 -11.628 1.00 63.91 95 LYS A CA 1
ATOM 757 C C . LYS A 1 95 ? 9.288 4.172 -12.996 1.00 63.91 95 LYS A C 1
ATOM 759 O O . LYS A 1 95 ? 10.100 3.277 -13.271 1.00 63.91 95 LYS A O 1
ATOM 764 N N . PRO A 1 96 ? 8.319 4.551 -13.844 1.00 66.12 96 PRO A N 1
ATOM 765 C CA . PRO A 1 96 ? 8.149 3.929 -15.151 1.00 66.12 96 PRO A CA 1
ATOM 766 C C . PRO A 1 96 ? 9.443 4.027 -15.977 1.00 66.12 96 PRO A C 1
ATOM 768 O O . PRO A 1 96 ? 10.294 4.891 -15.756 1.00 66.12 96 PRO A O 1
ATOM 771 N N . MET A 1 97 ? 9.660 3.060 -16.864 1.00 78.50 97 MET A N 1
ATOM 772 C CA . MET A 1 97 ? 10.742 3.118 -17.854 1.00 78.50 97 MET A CA 1
ATOM 773 C C . MET A 1 97 ? 10.412 4.199 -18.896 1.00 78.50 97 MET A C 1
ATOM 775 O O . MET A 1 97 ? 9.229 4.427 -19.152 1.00 78.50 97 MET A O 1
ATOM 779 N N . LYS A 1 98 ? 11.424 4.857 -19.492 1.00 81.25 98 LYS A N 1
ATOM 780 C CA . LYS A 1 98 ? 11.180 5.809 -20.591 1.00 81.25 98 LYS A CA 1
ATOM 781 C C . LYS A 1 98 ? 10.419 5.097 -21.721 1.00 81.25 98 LYS A C 1
ATOM 783 O O . LYS A 1 98 ? 10.693 3.932 -22.019 1.00 81.25 98 LYS A O 1
ATOM 788 N N . SER A 1 99 ? 9.459 5.797 -22.325 1.00 80.44 99 SER A N 1
ATOM 789 C CA . SER A 1 99 ? 8.514 5.215 -23.293 1.00 80.44 99 SER A CA 1
ATOM 790 C C . SER A 1 99 ? 9.205 4.599 -24.521 1.00 80.44 99 SER A C 1
ATOM 792 O O . SER A 1 99 ? 8.798 3.538 -24.995 1.00 80.44 99 SER A O 1
ATOM 794 N N . CYS A 1 100 ? 10.306 5.201 -24.981 1.00 83.19 100 CYS A N 1
ATOM 795 C CA . CYS A 1 100 ? 11.098 4.716 -26.116 1.00 83.19 100 CYS A CA 1
ATOM 796 C C . CYS A 1 100 ? 11.666 3.304 -25.888 1.00 83.19 100 CYS A C 1
ATOM 798 O O . CYS A 1 100 ? 11.478 2.422 -26.722 1.00 83.19 100 CYS A O 1
ATOM 800 N N . TYR A 1 101 ? 12.279 3.051 -24.727 1.00 86.12 101 TYR A N 1
ATOM 801 C CA . TYR A 1 101 ? 12.813 1.728 -24.384 1.00 86.12 101 TYR A CA 1
ATOM 802 C C . TYR A 1 101 ? 11.708 0.692 -24.214 1.00 86.12 101 TYR A C 1
ATOM 804 O O . TYR A 1 101 ? 11.865 -0.457 -24.616 1.00 86.12 101 TYR A O 1
ATOM 812 N N . ALA A 1 102 ? 10.584 1.091 -23.612 1.00 85.88 102 ALA A N 1
ATOM 813 C CA . ALA A 1 102 ? 9.455 0.193 -23.418 1.00 85.88 102 ALA A CA 1
ATOM 814 C C . ALA A 1 102 ? 8.872 -0.273 -24.759 1.00 85.88 102 ALA A C 1
ATOM 816 O O . ALA A 1 102 ? 8.629 -1.466 -24.906 1.00 85.88 102 ALA A O 1
ATOM 817 N N . SER A 1 103 ? 8.712 0.642 -25.717 1.00 86.31 103 SER A N 1
ATOM 818 C CA . SER A 1 103 ? 8.181 0.337 -27.053 1.00 86.31 103 SER A CA 1
ATOM 819 C C . SER A 1 103 ? 9.126 -0.591 -27.821 1.00 86.31 103 SER A C 1
ATOM 821 O O . SER A 1 103 ? 8.704 -1.648 -28.274 1.00 86.31 103 SER A O 1
ATOM 823 N N . PHE A 1 104 ? 10.431 -0.296 -27.821 1.00 89.56 104 PHE A N 1
ATOM 824 C CA . PHE A 1 104 ? 11.434 -1.170 -28.440 1.00 89.56 104 PHE A CA 1
ATOM 825 C C . PHE A 1 104 ? 11.428 -2.589 -27.848 1.00 89.56 104 PHE A C 1
ATOM 827 O O . PHE A 1 104 ? 11.480 -3.578 -28.575 1.00 89.56 104 PHE A O 1
ATOM 834 N N . LEU A 1 105 ? 11.349 -2.718 -26.517 1.00 88.62 105 LEU A N 1
ATOM 835 C CA . LEU A 1 105 ? 11.275 -4.033 -25.872 1.00 88.62 105 LEU A CA 1
ATOM 836 C C . LEU A 1 105 ? 9.965 -4.760 -26.193 1.00 88.62 105 LEU A C 1
ATOM 838 O O . LEU A 1 105 ? 9.965 -5.986 -26.278 1.00 88.62 105 LEU A O 1
ATOM 842 N N . GLU A 1 106 ? 8.857 -4.037 -26.360 1.00 89.12 106 GLU A N 1
ATOM 843 C CA . GLU A 1 106 ? 7.587 -4.623 -26.792 1.00 89.12 106 GLU A CA 1
ATOM 844 C C . GLU A 1 106 ? 7.689 -5.166 -28.221 1.00 89.12 106 GLU A C 1
ATOM 846 O O . GLU A 1 106 ? 7.281 -6.307 -28.446 1.00 89.12 106 GLU A O 1
ATOM 851 N N . ASP A 1 107 ? 8.326 -4.443 -29.140 1.00 89.25 107 ASP A N 1
ATOM 852 C CA . ASP A 1 107 ? 8.544 -4.891 -30.521 1.00 89.25 107 ASP A CA 1
ATOM 853 C C . ASP A 1 107 ? 9.467 -6.115 -30.588 1.00 89.25 107 ASP A C 1
ATOM 855 O O . ASP A 1 107 ? 9.156 -7.111 -31.250 1.00 89.25 107 ASP A O 1
ATOM 859 N N . VAL A 1 108 ? 10.573 -6.095 -29.835 1.00 89.69 108 VAL A N 1
ATOM 860 C CA . VAL A 1 108 ? 11.529 -7.211 -29.770 1.00 89.69 108 VAL A CA 1
ATOM 861 C C . VAL A 1 108 ? 10.873 -8.476 -29.215 1.00 89.69 108 VAL A C 1
ATOM 863 O O . VAL A 1 108 ? 11.081 -9.562 -29.754 1.00 89.69 108 VAL A O 1
ATOM 866 N N . VAL A 1 109 ? 10.073 -8.356 -28.152 1.00 89.75 109 VAL A N 1
ATOM 867 C CA . VAL A 1 109 ? 9.400 -9.509 -27.529 1.00 89.75 109 VAL A CA 1
ATOM 868 C C . VAL A 1 109 ? 8.201 -9.984 -28.356 1.00 89.75 109 VAL A C 1
ATOM 870 O O . VAL A 1 109 ? 7.865 -11.166 -28.319 1.00 89.75 109 VAL A O 1
ATOM 873 N N . THR A 1 110 ? 7.550 -9.094 -29.107 1.00 87.00 110 THR A N 1
ATOM 874 C CA . THR A 1 110 ? 6.472 -9.472 -30.033 1.00 87.00 110 THR A CA 1
ATOM 875 C C . THR A 1 110 ? 7.026 -10.229 -31.239 1.00 87.00 110 THR A C 1
ATOM 877 O O . THR A 1 110 ? 6.421 -11.212 -31.661 1.00 87.00 110 THR A O 1
ATOM 880 N N . SER A 1 111 ? 8.193 -9.818 -31.744 1.00 87.81 111 SER A N 1
ATOM 881 C CA . SER A 1 111 ? 8.876 -10.474 -32.865 1.00 87.81 111 SER A CA 1
ATOM 882 C C . SER A 1 111 ? 9.464 -11.835 -32.477 1.00 87.81 111 SER A C 1
ATOM 884 O O . SER A 1 111 ? 9.385 -12.784 -33.251 1.00 87.81 111 SER A O 1
ATOM 886 N N . ASP A 1 112 ? 10.026 -11.953 -31.268 1.00 87.44 112 ASP A N 1
ATOM 887 C CA . ASP A 1 112 ? 10.542 -13.210 -30.718 1.00 87.44 112 ASP A CA 1
ATOM 888 C C . ASP A 1 112 ? 10.029 -13.432 -29.278 1.00 87.44 112 ASP A C 1
ATOM 890 O O . ASP A 1 112 ? 10.649 -12.986 -28.303 1.00 87.44 112 ASP A O 1
ATOM 894 N N . PRO A 1 113 ? 8.910 -14.161 -29.099 1.00 82.19 113 PRO A N 1
ATOM 895 C CA . PRO A 1 113 ? 8.340 -14.419 -27.777 1.00 82.19 113 PRO A CA 1
ATOM 896 C C . PRO A 1 113 ? 9.201 -15.369 -26.923 1.00 82.19 113 PRO A C 1
ATOM 898 O O . PRO A 1 113 ? 9.006 -15.459 -25.703 1.00 82.19 113 PRO A O 1
ATOM 901 N N . GLY A 1 114 ? 10.151 -16.081 -27.537 1.00 84.62 114 GLY A N 1
ATOM 902 C CA . GLY A 1 114 ? 11.088 -16.981 -26.869 1.00 84.62 114 GLY A CA 1
ATOM 903 C C . GLY A 1 114 ? 12.265 -16.257 -26.219 1.00 84.62 114 GLY A C 1
ATOM 904 O O . GLY A 1 114 ? 12.902 -16.827 -25.328 1.00 84.62 114 GLY A O 1
ATOM 905 N N . ILE A 1 115 ? 12.511 -14.994 -26.582 1.00 87.81 115 ILE A N 1
ATOM 906 C CA . ILE A 1 115 ? 13.724 -14.269 -26.203 1.00 87.81 115 ILE A CA 1
ATOM 907 C C . ILE A 1 115 ? 13.973 -14.276 -24.687 1.00 87.81 115 ILE A C 1
ATOM 909 O O . ILE A 1 115 ? 13.073 -14.060 -23.856 1.00 87.81 115 ILE A O 1
ATOM 913 N N . LYS A 1 116 ? 15.225 -14.552 -24.309 1.00 87.31 116 LYS A N 1
ATOM 914 C CA . LYS A 1 116 ? 15.684 -14.461 -22.920 1.00 87.31 116 LYS A CA 1
ATOM 915 C C . LYS A 1 116 ? 15.815 -12.981 -22.528 1.00 87.31 116 LYS A C 1
ATOM 917 O O . LYS A 1 116 ? 16.347 -12.204 -23.321 1.00 87.31 116 LYS A O 1
ATOM 922 N N . PRO A 1 117 ? 15.414 -12.575 -21.308 1.00 87.62 117 PRO A N 1
ATOM 923 C CA . PRO A 1 117 ? 15.528 -11.182 -20.865 1.00 87.62 117 PRO A CA 1
ATOM 924 C C . PRO A 1 117 ? 16.939 -10.588 -20.996 1.00 87.62 117 PRO A C 1
ATOM 926 O O . PRO A 1 117 ? 17.074 -9.425 -21.361 1.00 87.62 117 PRO A O 1
ATOM 929 N N . GLN A 1 118 ? 17.981 -11.394 -20.771 1.00 86.19 118 GLN A N 1
ATOM 930 C CA . GLN A 1 118 ? 19.381 -10.988 -20.956 1.00 86.19 118 GLN A CA 1
ATOM 931 C C . GLN A 1 118 ? 19.728 -10.671 -22.420 1.00 86.19 118 GLN A C 1
ATOM 933 O O . GLN A 1 118 ? 20.460 -9.727 -22.692 1.00 86.19 118 GLN A O 1
ATOM 938 N N . LEU A 1 119 ? 19.169 -11.418 -23.375 1.00 87.38 119 LEU A N 1
ATOM 939 C CA . LEU A 1 119 ? 19.415 -11.187 -24.801 1.00 87.38 119 LEU A CA 1
ATOM 940 C C . LEU A 1 119 ? 18.677 -9.928 -25.280 1.00 87.38 119 LEU A C 1
ATOM 942 O O . LEU A 1 119 ? 19.222 -9.127 -26.035 1.00 87.38 119 LEU A O 1
ATOM 946 N N . ALA A 1 120 ? 17.462 -9.697 -24.776 1.00 86.75 120 ALA A N 1
ATOM 947 C CA . ALA A 1 120 ? 16.723 -8.459 -25.026 1.00 86.75 120 ALA A CA 1
ATOM 948 C C . ALA A 1 120 ? 17.449 -7.221 -24.459 1.00 86.75 120 ALA A C 1
ATOM 950 O O . ALA A 1 120 ? 17.497 -6.186 -25.121 1.00 86.75 120 ALA A O 1
ATOM 951 N N . LEU A 1 121 ? 18.063 -7.343 -23.276 1.00 86.38 121 LEU A N 1
ATOM 952 C CA . LEU A 1 121 ? 18.935 -6.314 -22.698 1.00 86.38 121 LEU A CA 1
ATOM 953 C C . LEU A 1 121 ? 20.118 -5.997 -23.625 1.00 86.38 121 LEU A C 1
ATOM 955 O O . LEU A 1 121 ? 20.393 -4.828 -23.885 1.00 86.38 121 LEU A O 1
ATOM 959 N N . GLN A 1 122 ? 20.789 -7.020 -24.159 1.00 86.81 122 GLN A N 1
ATOM 960 C CA . GLN A 1 122 ? 21.910 -6.834 -25.081 1.00 86.81 122 GLN A CA 1
ATOM 961 C C . GLN A 1 122 ? 21.479 -6.106 -26.362 1.00 86.81 122 GLN A C 1
ATOM 963 O O . GLN A 1 122 ? 22.130 -5.145 -26.764 1.00 86.81 122 GLN A O 1
ATOM 968 N N . LYS A 1 123 ? 20.343 -6.494 -26.959 1.00 87.25 123 LYS A N 1
ATOM 969 C CA . LYS A 1 123 ? 19.774 -5.801 -28.130 1.00 87.25 123 LYS A CA 1
ATOM 970 C C . LYS A 1 123 ? 19.446 -4.337 -27.836 1.00 87.25 123 LYS A C 1
ATOM 972 O O . LYS A 1 123 ? 19.719 -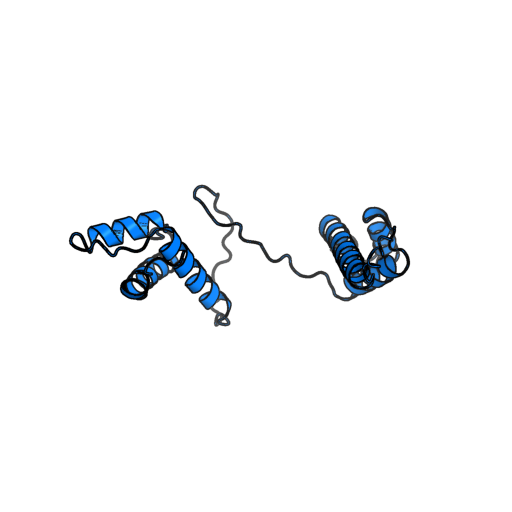3.475 -28.663 1.00 87.25 123 LYS A O 1
ATOM 977 N N . LEU A 1 124 ? 18.903 -4.050 -26.653 1.00 86.94 124 LEU A N 1
ATOM 978 C CA . LEU A 1 124 ? 18.613 -2.680 -26.230 1.00 86.94 124 LEU A CA 1
ATOM 979 C C . LEU A 1 124 ? 19.898 -1.853 -26.066 1.00 86.94 124 LEU A C 1
ATOM 981 O O . LEU A 1 124 ? 19.941 -0.709 -2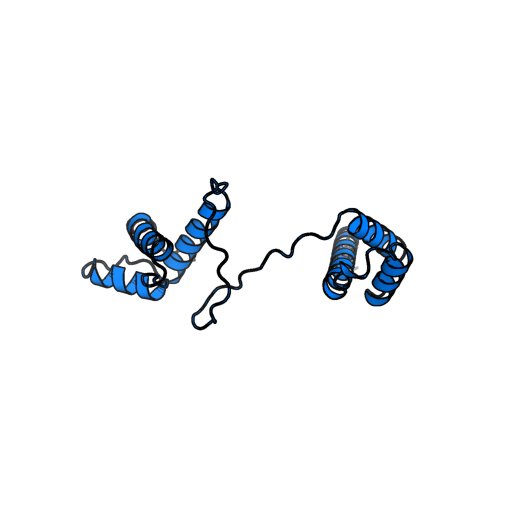6.505 1.00 86.94 124 LEU A O 1
ATOM 985 N N . ARG A 1 125 ? 20.957 -2.429 -25.487 1.00 85.31 125 ARG A N 1
ATOM 986 C CA . ARG A 1 125 ? 22.259 -1.752 -25.353 1.00 85.31 125 ARG A CA 1
ATOM 987 C C . ARG A 1 125 ? 22.900 -1.441 -26.706 1.00 85.31 125 ARG A C 1
ATOM 989 O O . ARG A 1 125 ? 23.490 -0.377 -26.849 1.00 85.31 125 ARG A O 1
ATOM 996 N N . LEU A 1 126 ? 22.750 -2.331 -27.689 1.00 86.31 126 LEU A N 1
ATOM 997 C CA . LEU A 1 126 ? 23.214 -2.090 -29.059 1.00 86.31 126 LEU A CA 1
ATOM 998 C C . LEU A 1 126 ? 22.409 -0.984 -29.756 1.00 86.31 126 LEU A C 1
ATOM 1000 O O . LEU A 1 126 ? 22.988 -0.151 -30.443 1.00 86.31 126 LEU A O 1
ATOM 1004 N N . ALA A 1 127 ? 21.088 -0.954 -29.561 1.00 85.62 127 ALA A N 1
ATOM 1005 C CA . ALA A 1 127 ? 20.218 0.055 -30.165 1.00 85.62 127 ALA A CA 1
ATOM 1006 C C . ALA A 1 127 ? 20.343 1.441 -29.505 1.00 85.62 127 ALA A C 1
ATOM 1008 O O . ALA A 1 127 ? 20.114 2.454 -30.163 1.00 85.62 127 ALA A O 1
ATOM 1009 N N . PHE A 1 128 ? 20.720 1.505 -28.221 1.00 83.62 128 PHE A N 1
ATOM 1010 C CA . PHE A 1 128 ? 20.832 2.760 -27.469 1.00 83.62 128 PHE A CA 1
ATOM 1011 C C . PHE A 1 128 ? 22.152 2.881 -26.674 1.00 83.62 128 PHE A C 1
ATOM 1013 O O . PHE A 1 128 ? 22.128 2.895 -25.435 1.00 83.62 128 PHE A O 1
ATOM 1020 N N . PRO A 1 129 ? 23.306 3.045 -27.355 1.00 74.12 129 PRO A N 1
ATOM 1021 C CA . PRO A 1 129 ? 24.630 3.045 -26.718 1.00 74.12 129 PRO A CA 1
ATOM 1022 C C . PRO A 1 129 ? 24.823 4.166 -25.682 1.00 74.12 129 PRO A C 1
ATOM 1024 O O . PRO A 1 129 ? 25.401 3.948 -24.616 1.00 74.12 129 PRO A O 1
ATOM 1027 N N . LEU A 1 130 ? 24.270 5.352 -25.962 1.00 63.47 130 LEU A N 1
ATOM 1028 C CA . LEU A 1 130 ? 24.438 6.576 -25.162 1.00 63.47 130 LEU A CA 1
ATOM 1029 C C . LEU A 1 130 ? 23.641 6.593 -23.847 1.00 63.47 130 LEU A C 1
ATOM 1031 O O . LEU A 1 130 ? 23.804 7.500 -23.041 1.00 63.47 130 LEU A O 1
ATOM 1035 N N . SER A 1 131 ? 22.772 5.605 -23.619 1.00 62.38 131 SER A N 1
ATOM 1036 C CA . SER A 1 131 ? 21.909 5.543 -22.427 1.00 62.38 131 SER A CA 1
ATOM 1037 C C . SER A 1 131 ? 22.266 4.433 -21.443 1.00 62.38 131 SER A C 1
ATOM 1039 O O . SER A 1 131 ? 21.541 4.193 -20.479 1.00 62.38 131 SER A O 1
ATOM 1041 N N . SER A 1 132 ? 23.384 3.751 -21.683 1.00 59.38 132 SER A N 1
ATOM 1042 C CA . SER A 1 132 ? 23.833 2.592 -20.909 1.00 59.38 132 SER A CA 1
ATOM 1043 C C . SER A 1 132 ? 24.114 2.896 -19.431 1.00 59.38 132 SER A C 1
ATOM 1045 O O . SER A 1 132 ? 23.941 2.000 -18.611 1.00 59.38 132 SER A O 1
ATOM 1047 N N . SER A 1 133 ? 24.458 4.137 -19.063 1.00 64.25 133 SER A N 1
ATOM 1048 C CA . SER A 1 133 ? 24.684 4.522 -17.658 1.00 64.25 133 SER A CA 1
ATOM 1049 C C . SER A 1 133 ? 23.399 4.815 -16.869 1.00 64.25 133 SER A C 1
ATOM 1051 O O . SER A 1 133 ? 23.395 4.705 -15.646 1.00 64.25 133 SER A O 1
ATOM 1053 N N . GLU A 1 134 ? 22.290 5.152 -17.538 1.00 66.75 134 GLU A N 1
ATOM 1054 C CA . GLU A 1 134 ? 21.008 5.479 -16.886 1.00 66.75 134 GLU A CA 1
ATOM 1055 C C . GLU A 1 134 ? 20.079 4.265 -16.719 1.00 66.75 134 GLU A C 1
ATOM 1057 O O . GLU A 1 134 ? 19.010 4.349 -16.101 1.00 66.75 134 GLU A O 1
ATOM 1062 N N . LEU A 1 135 ? 20.443 3.137 -17.324 1.00 71.19 135 LEU A N 1
ATOM 1063 C CA . LEU A 1 135 ? 19.578 1.981 -17.477 1.00 71.19 135 LEU A CA 1
ATOM 1064 C C . LEU A 1 135 ? 19.961 0.867 -16.504 1.00 71.19 135 LEU A C 1
ATOM 1066 O O . LEU A 1 135 ? 20.965 0.188 -16.668 1.00 71.19 135 LEU A O 1
ATOM 1070 N N . ASP A 1 136 ? 19.095 0.643 -15.519 1.00 81.62 136 ASP A N 1
ATOM 1071 C CA . ASP A 1 136 ? 19.198 -0.490 -14.601 1.00 81.62 136 ASP A CA 1
ATOM 1072 C C . ASP A 1 136 ? 18.807 -1.808 -15.303 1.00 81.62 136 ASP A C 1
ATOM 1074 O O . ASP A 1 136 ? 17.664 -1.993 -15.751 1.00 81.62 136 ASP A O 1
ATOM 1078 N N . ASP A 1 137 ? 19.754 -2.745 -15.362 1.00 83.62 137 ASP A N 1
ATOM 1079 C CA . ASP A 1 137 ? 19.603 -4.085 -15.940 1.00 83.62 137 ASP A CA 1
ATOM 1080 C C . ASP A 1 137 ? 18.427 -4.849 -15.334 1.00 83.62 137 ASP A C 1
ATOM 1082 O O . ASP A 1 137 ? 17.665 -5.538 -16.030 1.00 83.62 137 ASP A O 1
ATOM 1086 N N . PHE A 1 138 ? 18.225 -4.694 -14.027 1.00 83.31 138 PHE A N 1
ATOM 1087 C CA . PHE A 1 138 ? 17.137 -5.352 -13.324 1.00 83.31 138 PHE A CA 1
ATOM 1088 C C . PHE A 1 138 ? 15.775 -4.797 -13.755 1.00 83.31 138 PHE A C 1
ATOM 1090 O O . PHE A 1 138 ? 14.804 -5.543 -13.938 1.00 83.31 138 PHE A O 1
ATOM 1097 N N . LYS A 1 139 ? 15.690 -3.487 -14.003 1.00 82.81 139 LYS A N 1
ATOM 1098 C CA . LYS A 1 139 ? 14.475 -2.834 -14.504 1.00 82.81 139 LYS A CA 1
ATOM 1099 C C . LYS A 1 139 ? 14.110 -3.328 -15.906 1.00 82.81 139 LYS A C 1
ATOM 1101 O O . LYS A 1 139 ? 12.928 -3.558 -16.180 1.00 82.81 139 LYS A O 1
ATOM 1106 N N . ILE A 1 140 ? 15.103 -3.539 -16.769 1.00 84.38 140 ILE A N 1
ATOM 1107 C CA . ILE A 1 140 ? 14.914 -4.029 -18.143 1.00 84.38 140 ILE A CA 1
ATOM 1108 C C . ILE A 1 140 ? 14.458 -5.484 -18.159 1.00 84.38 140 ILE A C 1
ATOM 1110 O O . ILE A 1 140 ? 13.425 -5.806 -18.751 1.00 84.38 140 ILE A O 1
ATOM 1114 N N . THR A 1 141 ? 15.163 -6.360 -17.451 1.00 87.25 141 THR A N 1
ATOM 1115 C CA . THR A 1 141 ? 14.819 -7.788 -17.389 1.00 87.25 141 THR A CA 1
ATOM 1116 C C . THR A 1 141 ? 13.438 -8.030 -16.768 1.00 87.25 141 THR A C 1
ATOM 1118 O O . THR A 1 141 ? 12.659 -8.854 -17.268 1.00 87.25 141 THR A O 1
ATOM 1121 N N . THR A 1 142 ? 13.076 -7.250 -15.743 1.00 86.19 142 THR A N 1
ATOM 1122 C CA . THR A 1 142 ? 11.735 -7.269 -15.139 1.00 86.19 142 THR A CA 1
ATOM 1123 C C . THR A 1 142 ? 10.663 -6.828 -16.142 1.00 86.19 142 THR A C 1
ATOM 1125 O O . THR A 1 142 ? 9.614 -7.469 -16.253 1.00 86.19 142 THR A O 1
ATOM 1128 N N . LYS A 1 143 ? 10.913 -5.760 -16.914 1.00 85.62 143 LYS A N 1
ATOM 1129 C CA . LYS A 1 143 ? 9.972 -5.256 -17.929 1.00 85.62 143 LYS A CA 1
ATOM 1130 C C . LYS A 1 143 ? 9.755 -6.274 -19.051 1.00 85.62 143 LYS A C 1
ATOM 1132 O O . LYS A 1 143 ? 8.604 -6.534 -19.393 1.00 85.62 143 LYS A O 1
ATOM 1137 N N . VAL A 1 144 ? 10.816 -6.910 -19.553 1.00 87.06 144 VAL A N 1
ATOM 1138 C CA . VAL A 1 144 ? 10.720 -7.988 -20.556 1.00 87.06 144 VAL A CA 1
ATOM 1139 C C . VAL A 1 144 ? 9.877 -9.150 -20.030 1.00 87.06 144 VAL A C 1
ATOM 1141 O O . VAL A 1 144 ? 8.952 -9.603 -20.703 1.00 87.06 144 VAL A O 1
ATOM 1144 N N . SER A 1 145 ? 10.126 -9.592 -18.796 1.00 86.81 145 SER A N 1
ATOM 1145 C CA . SER A 1 145 ? 9.348 -10.669 -18.167 1.00 86.81 145 SER A CA 1
ATOM 1146 C C . SER A 1 145 ? 7.863 -10.308 -18.037 1.00 86.81 145 SER A C 1
ATOM 1148 O O . SER A 1 145 ? 6.994 -11.129 -18.333 1.00 86.81 145 SER A O 1
ATOM 1150 N N . SER A 1 146 ? 7.562 -9.058 -17.672 1.00 86.69 146 SER A N 1
ATOM 1151 C CA . SER A 1 146 ? 6.192 -8.542 -17.600 1.00 86.69 146 SER A CA 1
ATOM 1152 C C . SER A 1 146 ? 5.494 -8.530 -18.968 1.00 86.69 146 SER A C 1
ATOM 1154 O O . SER A 1 146 ? 4.346 -8.969 -19.072 1.00 86.69 146 SER A O 1
ATOM 1156 N N . ILE A 1 147 ? 6.183 -8.101 -20.033 1.00 86.62 147 ILE A N 1
ATOM 1157 C CA . ILE A 1 147 ? 5.642 -8.120 -21.404 1.00 86.62 147 ILE A CA 1
ATOM 1158 C C . ILE A 1 147 ? 5.336 -9.564 -21.828 1.00 86.62 147 ILE A C 1
ATOM 1160 O O . ILE A 1 147 ? 4.230 -9.848 -22.291 1.00 86.62 147 ILE A O 1
ATOM 1164 N N . LYS A 1 148 ? 6.255 -10.506 -21.578 1.00 86.62 148 LYS A N 1
ATOM 1165 C CA . LYS A 1 148 ? 6.045 -11.935 -21.871 1.00 86.62 148 LYS A CA 1
ATOM 1166 C C . LYS A 1 148 ? 4.834 -12.506 -21.132 1.00 86.62 148 LYS A C 1
ATOM 1168 O O . LYS A 1 148 ? 4.017 -13.207 -21.729 1.00 86.62 148 LYS A O 1
ATOM 1173 N N . GLN A 1 149 ? 4.675 -12.184 -19.847 1.00 84.94 149 GLN A N 1
ATOM 1174 C CA . GLN A 1 149 ? 3.507 -12.601 -19.064 1.00 84.94 149 GLN A CA 1
ATOM 1175 C C . GLN A 1 149 ? 2.200 -12.034 -19.637 1.00 84.94 149 GLN A C 1
ATOM 1177 O O . GLN A 1 149 ? 1.210 -12.762 -19.742 1.00 84.94 149 GLN A O 1
ATOM 1182 N N . LYS A 1 150 ? 2.199 -10.763 -20.062 1.00 84.31 150 LYS A N 1
ATOM 1183 C CA . LYS A 1 150 ? 1.048 -10.126 -20.719 1.00 84.31 150 LYS A CA 1
ATOM 1184 C C . LYS A 1 150 ? 0.686 -10.841 -22.026 1.00 84.31 150 LYS A C 1
ATOM 1186 O O . LYS A 1 150 ? -0.489 -11.130 -22.243 1.00 84.31 150 LYS A O 1
ATOM 1191 N N . LEU A 1 151 ? 1.671 -11.185 -22.858 1.00 81.00 151 LEU A N 1
ATOM 1192 C CA . LEU A 1 151 ? 1.459 -11.933 -24.104 1.00 81.00 151 LEU A CA 1
ATOM 1193 C C . LEU A 1 151 ? 0.918 -13.345 -23.848 1.00 81.00 151 LEU A C 1
ATOM 1195 O O . LEU A 1 151 ? -0.065 -13.746 -24.470 1.00 81.00 151 LEU A O 1
ATOM 1199 N N . LYS A 1 152 ? 1.477 -14.070 -22.870 1.00 80.44 152 LYS A N 1
ATOM 1200 C CA . LYS A 1 152 ? 0.978 -15.395 -22.467 1.00 80.44 152 LYS A CA 1
ATOM 1201 C C . LYS A 1 152 ? -0.480 -15.332 -22.004 1.00 80.44 152 LYS A C 1
ATOM 1203 O O . LYS A 1 152 ? -1.292 -16.158 -22.412 1.00 80.44 152 LYS A O 1
ATOM 1208 N N . LYS A 1 153 ? -0.838 -14.328 -21.195 1.00 78.69 153 LYS A N 1
ATOM 1209 C CA . LYS A 1 153 ? -2.215 -14.137 -20.717 1.00 78.69 153 LYS A CA 1
ATOM 1210 C C . LYS A 1 153 ? -3.194 -13.845 -21.862 1.00 78.69 153 LYS A C 1
ATOM 1212 O O . LYS A 1 153 ? -4.299 -14.375 -21.843 1.00 78.69 153 LYS A O 1
ATOM 1217 N N . ARG A 1 154 ? -2.789 -13.056 -22.868 1.00 72.44 154 ARG A N 1
ATOM 1218 C CA . ARG A 1 154 ? -3.603 -12.789 -24.072 1.00 72.44 154 ARG A CA 1
ATOM 1219 C C . ARG A 1 154 ? -3.811 -14.046 -24.924 1.00 72.44 154 ARG A C 1
ATOM 1221 O O . ARG A 1 154 ? -4.923 -14.289 -25.382 1.00 72.44 154 ARG A O 1
ATOM 1228 N N . ARG A 1 155 ? -2.771 -14.868 -25.087 1.00 66.12 155 ARG A N 1
ATOM 1229 C CA . ARG A 1 155 ? -2.845 -16.134 -25.836 1.00 66.12 155 ARG A CA 1
ATOM 1230 C C . ARG A 1 155 ? -3.750 -17.170 -25.158 1.00 66.12 155 ARG A C 1
ATOM 1232 O O . ARG A 1 155 ? -4.512 -17.851 -25.829 1.00 66.12 155 ARG A O 1
ATOM 1239 N N . ASN A 1 156 ? -3.728 -17.256 -23.830 1.00 62.94 156 ASN A N 1
ATOM 1240 C CA . ASN A 1 156 ? -4.582 -18.197 -23.093 1.00 62.94 156 ASN A CA 1
ATOM 1241 C C . ASN A 1 156 ? -6.076 -17.827 -23.129 1.00 62.94 156 ASN A C 1
ATOM 1243 O O . ASN A 1 156 ? -6.918 -18.676 -22.866 1.00 62.94 156 ASN A O 1
ATOM 1247 N N . PHE A 1 157 ? -6.412 -16.575 -23.447 1.00 56.66 157 PHE A N 1
ATOM 1248 C CA . PHE A 1 157 ? -7.799 -16.120 -23.580 1.00 56.66 157 PHE A CA 1
ATOM 1249 C C . PHE A 1 157 ? -8.418 -16.427 -24.953 1.00 56.66 157 PHE A C 1
ATOM 1251 O O . PHE A 1 157 ? -9.622 -16.272 -25.118 1.00 56.66 157 PHE A O 1
ATOM 1258 N N . THR A 1 158 ? -7.615 -16.836 -25.940 1.00 56.12 158 THR A N 1
ATOM 1259 C CA . THR A 1 158 ? -8.044 -17.021 -27.340 1.00 56.12 158 THR A CA 1
ATOM 1260 C C . THR A 1 158 ? -8.185 -18.482 -27.764 1.00 56.12 158 THR A C 1
ATOM 1262 O O . THR A 1 158 ? -8.596 -18.745 -28.889 1.00 56.12 158 THR A O 1
ATOM 1265 N N . THR A 1 159 ? -7.910 -19.451 -26.887 1.00 50.34 159 THR A N 1
ATOM 1266 C CA . THR A 1 159 ? -8.196 -20.868 -27.155 1.00 50.34 159 THR A CA 1
ATOM 1267 C C . THR A 1 159 ? -9.588 -21.242 -26.627 1.00 50.34 159 THR A C 1
ATOM 1269 O O . THR A 1 159 ? -9.734 -21.361 -25.407 1.00 50.34 159 THR A O 1
ATOM 1272 N N . PRO A 1 160 ? -10.611 -21.457 -27.481 1.00 47.94 160 PRO A N 1
ATOM 1273 C CA . PRO A 1 160 ? -11.860 -22.060 -27.042 1.00 47.94 160 PRO A CA 1
ATOM 1274 C C . PRO A 1 160 ? -11.585 -23.518 -26.667 1.00 47.94 160 PRO A C 1
ATOM 1276 O O . PRO A 1 160 ? -11.094 -24.317 -27.467 1.00 47.94 160 PRO A O 1
ATOM 1279 N N . THR A 1 161 ? -11.875 -23.861 -25.419 1.00 52.34 161 THR A N 1
ATOM 1280 C CA . THR A 1 161 ? -11.870 -25.223 -24.894 1.00 52.34 161 THR A CA 1
ATOM 1281 C C . THR A 1 161 ? -12.825 -26.082 -25.722 1.00 52.34 161 THR A C 1
ATOM 1283 O O . THR A 1 161 ? -14.044 -26.011 -25.578 1.00 52.34 161 THR A O 1
ATOM 1286 N N . LYS A 1 162 ? -12.261 -26.897 -26.618 1.00 48.25 162 LYS A N 1
ATOM 1287 C CA . LYS A 1 162 ? -12.981 -27.913 -27.390 1.00 48.25 162 LYS A CA 1
ATOM 1288 C C . LYS A 1 162 ? -13.594 -28.904 -26.391 1.00 48.25 162 LYS A C 1
ATOM 1290 O O . LYS A 1 162 ? -12.876 -29.698 -25.784 1.00 48.25 162 LYS A O 1
ATOM 1295 N N . LYS A 1 163 ? -14.906 -28.798 -26.149 1.00 47.06 163 LYS A N 1
ATOM 1296 C CA . LYS A 1 163 ? -15.661 -29.738 -25.309 1.00 47.06 163 LYS A CA 1
ATOM 1297 C C . LYS A 1 163 ? -15.490 -31.144 -25.891 1.00 47.06 163 LYS A C 1
ATOM 1299 O O . LYS A 1 163 ? -15.772 -31.361 -27.066 1.00 47.06 163 LYS A O 1
ATOM 1304 N N . ARG A 1 164 ? -14.993 -32.074 -25.070 1.00 51.94 164 ARG A N 1
ATOM 1305 C CA . ARG A 1 164 ? -14.953 -33.512 -25.368 1.00 51.94 164 ARG A CA 1
ATOM 1306 C C . ARG A 1 164 ? -16.396 -33.996 -25.510 1.00 51.94 164 ARG A C 1
ATOM 1308 O O . ARG A 1 164 ? -17.156 -33.919 -24.551 1.00 51.94 164 ARG A O 1
ATOM 1315 N N . THR A 1 165 ? -16.758 -34.475 -26.690 1.00 57.47 165 THR A N 1
ATOM 1316 C CA . THR A 1 165 ? -17.927 -35.329 -26.897 1.00 57.47 165 THR A CA 1
ATOM 1317 C C . THR A 1 165 ? -17.537 -36.740 -26.467 1.00 57.47 165 THR A C 1
ATOM 1319 O O . THR A 1 165 ? -16.749 -37.397 -27.144 1.00 57.47 165 THR A O 1
ATOM 1322 N N . SER A 1 166 ? -18.015 -37.172 -25.303 1.00 58.28 166 SER A N 1
ATOM 1323 C CA . SER A 1 166 ? -18.051 -38.585 -24.921 1.00 58.28 166 SER A CA 1
ATOM 1324 C C . SER A 1 166 ? -19.193 -39.246 -25.685 1.00 58.28 166 SER A C 1
ATOM 1326 O O . SER A 1 166 ? -20.325 -38.765 -25.613 1.00 58.28 166 SER A O 1
ATOM 1328 N N . THR A 1 167 ? -18.855 -40.278 -26.453 1.00 62.91 167 THR A N 1
ATOM 1329 C CA . THR A 1 167 ? -19.804 -41.220 -27.064 1.00 62.91 167 THR A CA 1
ATOM 1330 C C . THR A 1 167 ? -19.950 -42.407 -26.130 1.00 62.91 167 THR A C 1
ATOM 1332 O O . THR A 1 167 ? -18.936 -42.712 -25.457 1.00 62.91 167 THR A O 1
#

Foldseek 3Di:
DDDDALVVVCLVVLVVQCVVCVVPVVSNDQLVVSQVVVCVVCVPDPSGGDSVSSVVSSVVVVVVVVPPDPDDDDDDDDDDDDDDDDDDDPPPPPDDDPPVLLVLLLVVCVVPVPDQLVVSVVVSCVVCVPCVVVDDSVNSNVSNVVSSVVVVVVVVVPDDDPDDDDD

Sequence (167 aa):
MYGARYIKRYEKEVAEMFQQGVENSSRKLGPARMVEVLIQNHPQKYDIPSENEIRAEISKLARSRRKRPREVSEASSIVGGNEEGGGLPVIQRRKPMKSCYASFLEDVVTSDPGIKPQLALQKLRLAFPLSSSELDDFKITTKVSSIKQKLKKRRNFTTPTKKRTST

Organism: NCBI:txid53985